Protein AF-A0A4Q3V9K8-F1 (afdb_monomer_lite)

Foldseek 3Di:
DDDDDDPDDDPPPPPCPPPDDPPDDWDWADDPPFFWPDPDVPRHRTFTFPDKDWDKDADADPDPVRDGDPPDDIDIDDMDTHGDDTSRVVVVD

pLDDT: mean 70.31, std 18.03, range [35.19, 89.31]

Structure (mmCIF, N/CA/C/O backbone):
data_AF-A0A4Q3V9K8-F1
#
_entry.id   AF-A0A4Q3V9K8-F1
#
loop_
_atom_site.group_PDB
_atom_site.id
_atom_site.type_symbol
_atom_site.label_atom_id
_atom_site.label_alt_id
_atom_site.label_comp_id
_atom_site.label_asym_id
_atom_site.label_entity_id
_atom_site.label_seq_id
_atom_site.pdbx_PDB_ins_code
_atom_site.Cartn_x
_atom_site.Cartn_y
_atom_site.Cartn_z
_atom_site.occupancy
_atom_site.B_iso_or_equiv
_atom_site.auth_seq_id
_atom_site.auth_comp_id
_atom_site.auth_asym_id
_atom_site.auth_atom_id
_atom_site.pdbx_PDB_model_num
ATOM 1 N N . MET A 1 1 ? 46.918 -8.270 -5.996 1.00 35.19 1 MET A N 1
ATOM 2 C CA . MET A 1 1 ? 45.877 -7.222 -6.082 1.00 35.19 1 MET A CA 1
ATOM 3 C C . MET A 1 1 ? 44.593 -7.827 -5.531 1.00 35.19 1 MET A C 1
ATOM 5 O O . MET A 1 1 ? 44.207 -8.885 -6.001 1.00 35.19 1 MET A O 1
ATOM 9 N N . ASN A 1 2 ? 44.061 -7.285 -4.434 1.00 36.91 2 ASN A N 1
ATOM 10 C CA . ASN A 1 2 ? 43.105 -7.966 -3.551 1.00 36.91 2 ASN A CA 1
ATOM 11 C C . ASN A 1 2 ? 41.657 -7.581 -3.916 1.00 36.91 2 ASN A C 1
ATOM 13 O O . ASN A 1 2 ? 41.229 -6.467 -3.614 1.00 36.91 2 ASN A O 1
ATOM 17 N N . THR A 1 3 ? 40.924 -8.468 -4.591 1.00 41.25 3 THR A N 1
ATOM 18 C CA . THR A 1 3 ? 39.545 -8.225 -5.050 1.00 41.25 3 THR A CA 1
ATOM 19 C C . THR A 1 3 ? 38.576 -8.319 -3.873 1.00 41.25 3 THR A C 1
ATOM 21 O O . THR A 1 3 ? 38.231 -9.407 -3.420 1.00 41.25 3 THR A O 1
ATOM 24 N N . ARG A 1 4 ? 38.133 -7.171 -3.350 1.00 44.59 4 ARG A N 1
ATOM 25 C CA . ARG A 1 4 ? 37.080 -7.114 -2.329 1.00 44.59 4 ARG A CA 1
ATOM 26 C C . ARG A 1 4 ? 35.714 -7.143 -3.011 1.00 44.59 4 ARG A C 1
ATOM 28 O O . ARG A 1 4 ? 35.278 -6.150 -3.585 1.00 44.59 4 ARG A O 1
ATOM 35 N N . ILE A 1 5 ? 35.064 -8.301 -2.945 1.00 46.81 5 ILE A N 1
ATOM 36 C CA . ILE A 1 5 ? 33.676 -8.520 -3.357 1.00 46.81 5 ILE A CA 1
ATOM 37 C C . ILE A 1 5 ? 32.773 -7.813 -2.340 1.00 46.81 5 ILE A C 1
ATOM 39 O O . ILE A 1 5 ? 32.611 -8.279 -1.215 1.00 46.81 5 ILE A O 1
ATOM 43 N N . PHE A 1 6 ? 32.193 -6.677 -2.723 1.00 46.78 6 PHE A N 1
ATOM 44 C CA . PHE A 1 6 ? 31.089 -6.072 -1.982 1.00 46.78 6 PHE A CA 1
ATOM 45 C C . PHE A 1 6 ? 29.781 -6.593 -2.571 1.00 46.78 6 PHE A C 1
ATOM 47 O O . PHE A 1 6 ? 29.282 -6.080 -3.571 1.00 46.78 6 PHE A O 1
ATOM 54 N N . ALA A 1 7 ? 29.235 -7.639 -1.950 1.00 43.22 7 ALA A N 1
ATOM 55 C CA . ALA A 1 7 ? 27.867 -8.072 -2.183 1.00 43.22 7 ALA A CA 1
ATOM 56 C C . ALA A 1 7 ? 26.922 -6.961 -1.697 1.00 43.22 7 ALA A C 1
ATOM 58 O O . ALA A 1 7 ? 26.659 -6.823 -0.503 1.00 43.22 7 ALA A O 1
ATOM 59 N N . ARG A 1 8 ? 26.456 -6.119 -2.623 1.00 46.44 8 ARG A N 1
ATOM 60 C CA . ARG A 1 8 ? 25.356 -5.189 -2.374 1.00 46.44 8 ARG A CA 1
ATOM 61 C C . ARG A 1 8 ? 24.061 -5.988 -2.428 1.00 46.44 8 ARG A C 1
ATOM 63 O O . ARG A 1 8 ? 23.580 -6.338 -3.499 1.00 46.44 8 ARG A O 1
ATOM 70 N N . THR A 1 9 ? 23.542 -6.293 -1.248 1.00 43.59 9 THR A N 1
ATOM 71 C CA . THR A 1 9 ? 22.180 -6.758 -1.002 1.00 43.59 9 THR A CA 1
ATOM 72 C C . THR A 1 9 ? 21.199 -5.863 -1.756 1.00 43.59 9 THR A C 1
ATOM 74 O O . THR A 1 9 ? 21.014 -4.694 -1.418 1.00 43.59 9 THR A O 1
ATOM 77 N N . SER A 1 10 ? 20.588 -6.402 -2.807 1.00 42.97 10 SER A N 1
ATOM 78 C CA . SER A 1 10 ? 19.417 -5.802 -3.428 1.00 42.97 10 SER A CA 1
ATOM 79 C C . SER A 1 10 ? 18.265 -5.892 -2.430 1.00 42.97 10 SER A C 1
ATOM 81 O O . SER A 1 10 ? 17.887 -6.976 -1.986 1.00 42.97 10 SER A O 1
ATOM 83 N N . ILE A 1 11 ? 17.713 -4.746 -2.039 1.00 49.34 11 ILE A N 1
ATOM 84 C CA . ILE A 1 11 ? 16.431 -4.716 -1.339 1.00 49.34 11 ILE A CA 1
ATOM 85 C C . ILE A 1 11 ? 15.388 -5.120 -2.383 1.00 49.34 11 ILE A C 1
ATOM 87 O O . ILE A 1 11 ? 15.018 -4.324 -3.245 1.00 49.34 11 ILE A O 1
ATOM 91 N N . LEU A 1 12 ? 14.963 -6.387 -2.349 1.00 35.34 12 LEU A N 1
ATOM 92 C CA . LEU A 1 12 ? 13.753 -6.835 -3.030 1.00 35.34 12 LEU A CA 1
ATOM 93 C C . LEU A 1 12 ? 12.555 -6.156 -2.358 1.00 35.34 12 LEU A C 1
ATOM 95 O O . LEU A 1 12 ? 11.948 -6.698 -1.439 1.00 35.34 12 LEU A O 1
ATOM 99 N N . SER A 1 13 ? 12.188 -4.974 -2.838 1.00 42.31 13 SER A N 1
ATOM 100 C CA . SER A 1 13 ? 10.829 -4.469 -2.669 1.00 42.31 13 SER A CA 1
ATOM 101 C C . SER A 1 13 ? 9.982 -5.096 -3.769 1.00 42.31 13 SER A C 1
ATOM 103 O O . SER A 1 13 ? 9.804 -4.524 -4.842 1.00 42.31 13 SER A O 1
ATOM 105 N N . ALA A 1 14 ? 9.513 -6.321 -3.537 1.00 37.09 14 ALA A N 1
ATOM 106 C CA . ALA A 1 14 ? 8.539 -6.951 -4.412 1.00 37.09 14 ALA A CA 1
ATOM 107 C C . ALA A 1 14 ? 7.184 -6.257 -4.211 1.00 37.09 14 ALA A C 1
ATOM 109 O O . ALA A 1 14 ? 6.390 -6.661 -3.366 1.00 37.09 14 ALA A O 1
ATOM 110 N N . ILE A 1 15 ? 6.897 -5.218 -4.998 1.00 50.56 15 ILE A N 1
ATOM 111 C CA . ILE A 1 15 ? 5.502 -4.906 -5.306 1.00 50.56 15 ILE A CA 1
ATOM 112 C C . ILE A 1 15 ? 5.095 -5.953 -6.337 1.00 50.56 15 ILE A C 1
ATOM 114 O O . ILE A 1 15 ? 5.294 -5.783 -7.538 1.00 50.56 15 ILE A O 1
ATOM 118 N N . ALA A 1 16 ? 4.589 -7.083 -5.846 1.00 39.47 16 ALA A N 1
ATOM 119 C CA . ALA A 1 16 ? 3.893 -8.052 -6.672 1.00 39.47 16 ALA A CA 1
ATOM 120 C C . ALA A 1 16 ? 2.571 -7.418 -7.124 1.00 39.47 16 ALA A C 1
ATOM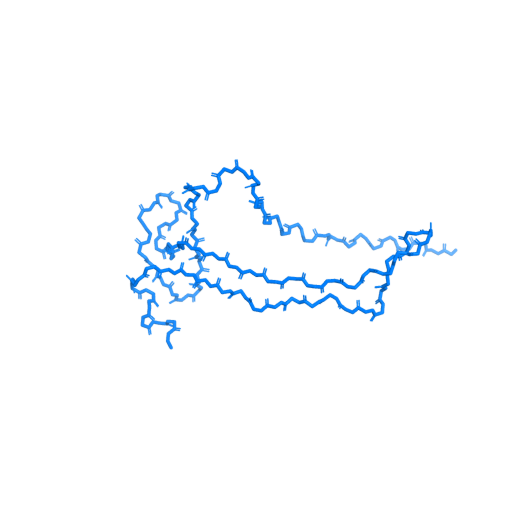 122 O O . ALA A 1 16 ? 1.507 -7.698 -6.576 1.00 39.47 16 ALA A O 1
ATOM 123 N N . LEU A 1 17 ? 2.637 -6.526 -8.115 1.00 46.97 17 LEU A N 1
ATOM 124 C CA . LEU A 1 17 ? 1.458 -6.124 -8.861 1.00 46.97 17 LEU A CA 1
ATOM 125 C C . LEU A 1 17 ? 1.160 -7.267 -9.832 1.00 46.97 17 LEU A C 1
ATOM 127 O O . LEU A 1 17 ? 1.616 -7.280 -10.974 1.00 46.97 17 LEU A O 1
ATOM 131 N N . ALA A 1 18 ? 0.483 -8.291 -9.311 1.00 41.69 18 ALA A N 1
ATOM 132 C CA . ALA A 1 18 ? 0.026 -9.425 -10.091 1.00 41.69 18 ALA A CA 1
ATOM 133 C C . ALA A 1 18 ? -0.866 -8.907 -11.226 1.00 41.69 18 ALA A C 1
ATOM 135 O O . ALA A 1 18 ? -1.953 -8.367 -11.003 1.00 41.69 18 ALA A O 1
ATOM 136 N N . GLY A 1 19 ? -0.359 -9.038 -12.451 1.00 37.19 19 GLY A N 1
ATOM 137 C CA . GLY A 1 19 ? -1.104 -8.753 -13.663 1.00 37.19 19 GLY A CA 1
ATOM 138 C C . GLY A 1 19 ? -2.388 -9.579 -13.730 1.00 37.19 19 GLY A C 1
ATOM 139 O O . GLY A 1 19 ? -2.425 -10.734 -13.317 1.00 37.19 19 GLY A O 1
ATOM 140 N N . ALA A 1 20 ? -3.433 -8.954 -14.274 1.00 39.22 20 ALA A N 1
ATOM 141 C CA . ALA A 1 20 ? -4.660 -9.598 -14.741 1.00 39.22 20 ALA A CA 1
ATOM 142 C C . ALA A 1 20 ? -5.429 -10.444 -13.696 1.00 39.22 20 ALA A C 1
ATOM 144 O O . ALA A 1 20 ? -5.871 -11.551 -13.978 1.00 39.22 20 ALA A O 1
ATOM 145 N N . GLY A 1 21 ? -5.643 -9.888 -12.499 1.00 37.69 21 GLY A N 1
ATOM 146 C CA . GLY A 1 21 ? -6.616 -10.393 -11.512 1.00 37.69 21 GLY A CA 1
ATOM 147 C C . GLY A 1 21 ? -7.082 -9.348 -10.485 1.00 37.69 21 GLY A C 1
ATOM 148 O O . GLY A 1 21 ? -7.794 -9.673 -9.539 1.00 37.69 21 GLY A O 1
ATOM 149 N N . ALA A 1 22 ? -6.685 -8.083 -10.663 1.00 47.03 22 ALA A N 1
ATOM 150 C CA . ALA A 1 22 ? -6.758 -6.995 -9.683 1.00 47.03 22 ALA A CA 1
ATOM 151 C C . ALA A 1 22 ? -8.160 -6.383 -9.477 1.00 47.03 22 ALA A C 1
ATOM 153 O O . ALA A 1 22 ? -8.278 -5.187 -9.229 1.00 47.03 22 ALA A O 1
ATOM 154 N N . ALA A 1 23 ? -9.231 -7.171 -9.595 1.00 51.12 23 ALA A N 1
ATOM 155 C CA . ALA A 1 23 ? -10.575 -6.677 -9.294 1.00 51.12 23 ALA A CA 1
ATOM 156 C C . ALA A 1 23 ? -10.894 -6.697 -7.787 1.00 51.12 23 ALA A C 1
ATOM 158 O O . ALA A 1 23 ? -11.774 -5.959 -7.368 1.00 51.12 23 ALA A O 1
ATOM 159 N N . ASN A 1 24 ? -10.197 -7.506 -6.971 1.00 59.09 24 ASN A N 1
ATOM 160 C CA . ASN A 1 24 ? -10.487 -7.655 -5.533 1.00 59.09 24 ASN A CA 1
ATOM 161 C C . ASN A 1 24 ? -9.231 -8.010 -4.708 1.00 59.09 24 ASN A C 1
ATOM 163 O O . ASN A 1 24 ? -9.241 -8.967 -3.937 1.00 59.09 24 ASN A O 1
ATOM 167 N N . ALA A 1 25 ? -8.107 -7.321 -4.922 1.00 68.06 25 ALA A N 1
ATOM 168 C CA . ALA A 1 25 ? -6.973 -7.455 -4.009 1.00 68.06 25 ALA A CA 1
ATOM 169 C C . ALA A 1 25 ? -7.181 -6.496 -2.831 1.00 68.06 25 ALA A C 1
ATOM 171 O O . ALA A 1 25 ? -7.185 -5.282 -3.030 1.00 68.06 25 ALA A O 1
ATOM 172 N N . ASP A 1 26 ? -7.349 -7.034 -1.624 1.00 78.44 26 ASP A N 1
ATOM 173 C CA . ASP A 1 26 ? -7.415 -6.220 -0.412 1.00 78.44 26 ASP A CA 1
ATOM 174 C C . ASP A 1 26 ? -6.019 -5.680 -0.086 1.00 78.44 26 ASP A C 1
ATOM 176 O O . ASP A 1 26 ? -5.084 -6.435 0.195 1.00 78.44 26 ASP A O 1
ATOM 180 N N . VAL A 1 27 ? -5.870 -4.357 -0.146 1.00 83.19 27 VAL A N 1
ATOM 181 C CA . VAL A 1 27 ? -4.610 -3.668 0.140 1.00 83.19 27 VAL A CA 1
ATOM 182 C C . VAL A 1 27 ? -4.721 -2.967 1.488 1.00 83.19 27 VAL A C 1
ATOM 184 O O . VAL A 1 27 ? -5.633 -2.172 1.717 1.00 83.19 27 VAL A O 1
ATOM 187 N N . PHE A 1 28 ? -3.758 -3.228 2.370 1.00 88.06 28 PHE A N 1
ATOM 188 C CA . PHE A 1 28 ? -3.670 -2.599 3.685 1.00 88.06 28 PHE A CA 1
ATOM 189 C C . PHE A 1 28 ? -2.388 -1.780 3.798 1.00 88.06 28 PHE A C 1
ATOM 191 O O . PHE A 1 28 ? -1.307 -2.235 3.422 1.00 88.06 28 PHE A O 1
ATOM 198 N N . LEU A 1 29 ? -2.517 -0.559 4.310 1.00 85.94 29 LEU A N 1
ATOM 199 C CA . LEU A 1 29 ? -1.411 0.359 4.535 1.00 85.94 29 LEU A CA 1
ATOM 200 C C . LEU A 1 29 ? -1.208 0.568 6.033 1.00 85.94 29 LEU A C 1
ATOM 202 O O . LEU A 1 29 ? -2.103 1.026 6.747 1.00 85.94 29 LEU A O 1
ATOM 206 N N . LYS A 1 30 ? 0.010 0.299 6.496 1.00 89.31 30 LYS A N 1
ATOM 207 C CA . LYS A 1 30 ? 0.451 0.664 7.837 1.00 89.31 30 LYS A CA 1
ATOM 208 C C . LYS A 1 30 ? 1.171 2.008 7.788 1.00 89.31 30 LYS A C 1
ATOM 210 O O . LYS A 1 30 ? 2.176 2.145 7.098 1.00 89.31 30 LYS A O 1
ATOM 215 N N . VAL A 1 31 ? 0.670 2.968 8.557 1.00 84.50 31 VAL A N 1
ATOM 216 C CA . VAL A 1 31 ? 1.319 4.262 8.781 1.00 84.50 31 VAL A CA 1
ATOM 217 C C . VAL A 1 31 ? 1.612 4.383 10.269 1.00 84.50 31 VAL A C 1
ATOM 219 O O . VAL A 1 31 ? 0.709 4.259 11.101 1.00 84.50 31 VAL A O 1
ATOM 222 N N . ASP A 1 32 ? 2.877 4.597 10.620 1.00 84.00 32 ASP A N 1
ATOM 223 C CA . ASP A 1 32 ? 3.279 4.687 12.021 1.00 84.00 32 ASP A CA 1
ATOM 224 C C . ASP A 1 32 ? 2.570 5.860 12.720 1.00 84.00 32 ASP A C 1
ATOM 226 O O . ASP A 1 32 ? 2.437 6.957 12.181 1.00 84.00 32 ASP A O 1
ATOM 230 N N . GLY A 1 33 ? 2.035 5.604 13.918 1.00 80.44 33 GLY A N 1
ATOM 231 C CA . GLY A 1 33 ? 1.251 6.579 14.691 1.00 80.44 33 GLY A CA 1
ATOM 232 C C . GLY A 1 33 ? -0.189 6.816 14.202 1.00 80.44 33 GLY A C 1
ATOM 233 O O . GLY A 1 33 ? -0.975 7.472 14.898 1.00 80.44 33 GLY A O 1
ATOM 234 N N . THR A 1 34 ? -0.576 6.234 13.062 1.00 84.12 34 THR A N 1
ATOM 235 C CA . THR A 1 34 ? -1.867 6.489 12.408 1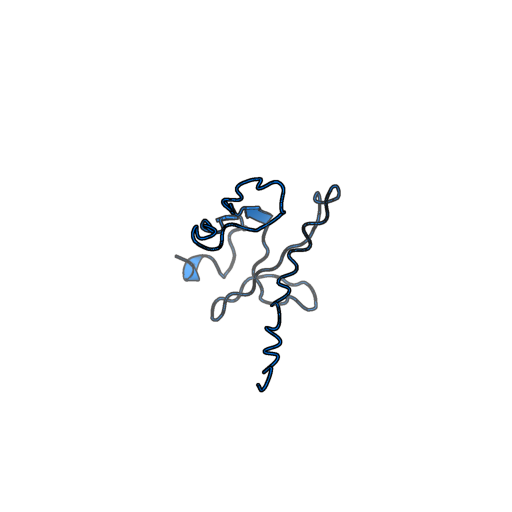.00 84.12 34 THR A CA 1
ATOM 236 C C . THR A 1 34 ? -2.658 5.187 12.239 1.00 84.12 34 THR A C 1
ATOM 238 O O . THR A 1 34 ? -2.590 4.548 11.190 1.00 84.12 34 THR A O 1
ATOM 241 N N . PRO A 1 35 ? -3.412 4.765 13.272 1.00 85.44 35 PRO A N 1
ATOM 242 C CA . PRO A 1 35 ? -4.251 3.578 13.181 1.00 85.44 35 PRO A CA 1
ATOM 243 C C . PRO A 1 35 ? -5.420 3.808 12.212 1.00 85.44 35 PRO A C 1
ATOM 245 O O . PRO A 1 35 ? -6.081 4.849 12.266 1.00 85.44 35 PRO A O 1
ATOM 248 N N . GLY A 1 36 ? -5.667 2.824 11.350 1.00 84.62 36 GLY A N 1
ATOM 249 C CA . GLY A 1 36 ? -6.852 2.723 10.497 1.00 84.62 36 GLY A CA 1
ATOM 250 C C . GLY A 1 36 ? -7.935 1.825 11.102 1.00 84.62 36 GLY A C 1
ATOM 251 O O . GLY A 1 36 ? -7.905 1.504 12.292 1.00 84.62 36 GLY A O 1
ATOM 252 N N . GLU A 1 37 ? -8.906 1.428 10.279 1.00 86.19 37 GLU A N 1
ATOM 253 C CA . GLU A 1 37 ? -10.074 0.631 10.698 1.00 86.19 37 GLU A CA 1
ATOM 254 C C . GLU A 1 37 ? -10.145 -0.784 10.098 1.00 86.19 37 GLU A C 1
ATOM 256 O O . GLU A 1 37 ? -11.181 -1.440 10.190 1.00 86.19 37 GLU A O 1
ATOM 261 N N . ALA A 1 38 ? -9.063 -1.294 9.503 1.00 83.75 38 ALA A N 1
ATOM 262 C CA . ALA A 1 38 ? -9.053 -2.668 9.009 1.00 83.75 38 ALA A CA 1
ATOM 263 C C . ALA A 1 38 ? -9.308 -3.664 10.157 1.00 83.75 38 ALA A C 1
ATOM 265 O O . ALA A 1 38 ? -8.620 -3.638 11.179 1.00 83.75 38 ALA A O 1
ATOM 266 N N . ALA A 1 39 ? -10.294 -4.546 9.972 1.00 84.19 39 ALA A N 1
ATOM 267 C CA . ALA A 1 39 ? -10.674 -5.605 10.916 1.00 84.19 39 ALA A CA 1
ATOM 268 C C . ALA A 1 39 ? -10.222 -7.005 10.456 1.00 84.19 39 ALA A C 1
ATOM 270 O O . ALA A 1 39 ? -10.594 -8.019 11.045 1.00 84.19 39 ALA A O 1
ATOM 271 N N . VAL A 1 40 ? -9.445 -7.076 9.372 1.00 84.44 40 VAL A N 1
ATOM 272 C CA . VAL A 1 40 ? -8.958 -8.340 8.817 1.00 84.44 40 VAL A CA 1
ATOM 273 C C . VAL A 1 40 ? -7.835 -8.880 9.692 1.00 84.44 40 VAL A C 1
ATOM 275 O O . VAL A 1 40 ? -6.862 -8.180 9.974 1.00 84.44 40 VAL A O 1
ATOM 278 N N . ARG A 1 41 ? -7.951 -10.151 10.093 1.00 82.94 41 ARG A N 1
ATOM 279 C CA . ARG A 1 41 ? -6.973 -10.818 10.958 1.00 82.94 41 ARG A CA 1
ATOM 280 C C . ARG A 1 41 ? -5.573 -10.744 10.344 1.00 82.94 41 ARG A C 1
ATOM 282 O O . ARG A 1 41 ? -5.351 -11.238 9.241 1.00 82.94 41 ARG A O 1
ATOM 289 N N . GLY A 1 42 ? -4.629 -10.160 11.079 1.00 82.69 42 GLY A N 1
ATOM 290 C CA . GLY A 1 42 ? -3.250 -9.929 10.623 1.00 82.69 42 GLY A CA 1
ATOM 291 C C . GLY A 1 42 ? -2.983 -8.532 10.045 1.00 82.69 42 GLY A C 1
ATOM 292 O O . GLY A 1 42 ? -1.823 -8.141 9.941 1.00 82.69 42 GLY A O 1
ATOM 293 N N . PHE A 1 43 ? -4.028 -7.753 9.758 1.00 84.31 43 PHE A N 1
ATOM 294 C CA . PHE A 1 43 ? -3.947 -6.354 9.313 1.00 84.31 43 PHE A CA 1
ATOM 295 C C . PHE A 1 43 ? -4.758 -5.413 10.213 1.00 84.31 43 PHE A C 1
ATOM 297 O O . PHE A 1 43 ? -5.073 -4.289 9.830 1.00 84.31 43 PHE A O 1
ATOM 304 N N . GLU A 1 44 ? -5.094 -5.868 11.417 1.00 87.56 44 GLU A N 1
ATOM 305 C CA . GLU A 1 44 ? -5.919 -5.126 12.364 1.00 87.56 44 GLU A CA 1
ATOM 306 C C . GLU A 1 44 ? -5.314 -3.750 12.674 1.00 87.56 44 GLU A C 1
ATOM 308 O O . GLU A 1 44 ? -4.126 -3.619 12.979 1.00 87.56 44 GLU A O 1
ATOM 313 N N . GLY A 1 45 ? -6.139 -2.708 12.563 1.00 83.75 45 GLY A N 1
ATOM 314 C CA . GLY A 1 45 ? -5.720 -1.327 12.807 1.00 83.75 45 GLY A CA 1
ATOM 315 C C . GLY A 1 45 ? -4.878 -0.704 11.689 1.00 83.75 45 GLY A C 1
ATOM 316 O O . GLY A 1 45 ? -4.345 0.390 11.876 1.00 83.75 45 GLY A O 1
ATOM 317 N N . GLN A 1 46 ? -4.753 -1.359 10.532 1.00 87.25 46 GLN A N 1
ATOM 318 C CA . GLN A 1 46 ? -4.196 -0.754 9.320 1.00 87.25 46 GLN A CA 1
ATOM 319 C C . GLN A 1 46 ? -5.272 -0.006 8.524 1.00 87.25 46 GLN A C 1
ATOM 321 O O . GLN A 1 46 ? -6.473 -0.132 8.768 1.00 87.25 46 GLN A O 1
ATOM 326 N N . ILE A 1 47 ? -4.833 0.810 7.574 1.00 85.88 47 ILE A N 1
ATOM 327 C CA . ILE A 1 47 ? -5.702 1.583 6.692 1.00 85.88 47 ILE A CA 1
ATOM 328 C C . ILE A 1 47 ? -6.075 0.709 5.501 1.00 85.88 47 ILE A C 1
ATOM 330 O O . ILE A 1 47 ? -5.197 0.180 4.824 1.00 85.88 47 ILE A O 1
ATOM 334 N N . THR A 1 48 ? -7.369 0.582 5.220 1.00 88.31 48 THR A N 1
ATOM 335 C CA . THR A 1 48 ? -7.831 -0.141 4.028 1.00 88.31 48 THR A CA 1
ATOM 336 C C . THR A 1 48 ? -7.716 0.769 2.807 1.00 88.31 48 THR A C 1
ATOM 338 O O . THR A 1 48 ? -8.240 1.887 2.803 1.00 88.31 48 THR A O 1
ATOM 341 N N . VAL A 1 49 ? -7.018 0.303 1.776 1.00 86.88 49 VAL A N 1
ATOM 342 C CA . VAL A 1 49 ? -6.732 1.057 0.555 1.00 86.88 49 VAL A CA 1
ATOM 343 C C . VAL A 1 49 ? -7.598 0.531 -0.582 1.00 86.88 49 VAL A C 1
ATOM 345 O O . VAL A 1 49 ? -7.589 -0.655 -0.889 1.00 86.88 49 VAL A O 1
ATOM 348 N N . SER A 1 50 ? -8.326 1.440 -1.230 1.00 84.44 50 SER A N 1
ATOM 349 C CA . SER A 1 50 ? -9.160 1.131 -2.395 1.00 84.44 50 SER A CA 1
ATOM 350 C C . SER A 1 50 ? -8.393 1.253 -3.713 1.00 84.44 50 SER A C 1
ATOM 352 O O . SER A 1 50 ? -8.831 0.712 -4.723 1.00 84.44 50 SER A O 1
ATOM 354 N N . GLY A 1 51 ? -7.277 1.985 -3.728 1.00 81.25 51 GLY A N 1
ATOM 355 C CA . GLY A 1 51 ? -6.428 2.128 -4.905 1.00 81.25 51 GLY A CA 1
ATOM 356 C C . GLY A 1 51 ? -5.104 2.815 -4.586 1.00 81.25 51 GLY A C 1
ATOM 357 O O . GLY A 1 51 ? -5.016 3.617 -3.657 1.00 81.25 51 GLY A O 1
ATOM 358 N N . ALA A 1 52 ? -4.071 2.507 -5.365 1.00 83.62 52 ALA A N 1
ATOM 359 C CA . ALA A 1 52 ? -2.768 3.155 -5.281 1.00 83.62 52 ALA A CA 1
ATOM 360 C C . ALA A 1 52 ? -2.191 3.348 -6.688 1.00 83.62 52 ALA A C 1
ATOM 362 O O . ALA A 1 52 ? -2.306 2.464 -7.536 1.00 83.62 52 ALA A O 1
ATOM 363 N N . SER A 1 53 ? -1.559 4.494 -6.934 1.00 83.69 53 SER A N 1
ATOM 364 C CA . SER A 1 53 ? -0.844 4.777 -8.181 1.00 83.69 53 SER A CA 1
ATOM 365 C C . SER A 1 53 ? 0.521 5.394 -7.889 1.00 83.69 53 SER A C 1
ATOM 367 O O . SER A 1 53 ? 0.667 6.210 -6.980 1.00 83.69 53 SER A O 1
ATOM 369 N N . MET A 1 54 ? 1.530 4.977 -8.650 1.00 86.88 54 MET A N 1
ATOM 370 C CA . MET A 1 54 ? 2.903 5.464 -8.557 1.00 86.88 54 MET A CA 1
ATOM 371 C C . MET A 1 54 ? 3.484 5.524 -9.964 1.00 86.88 54 MET A C 1
ATOM 373 O O . MET A 1 54 ? 3.256 4.620 -10.768 1.00 86.88 54 MET A O 1
ATOM 377 N N . ASN A 1 55 ? 4.248 6.574 -10.250 1.00 85.81 55 ASN A N 1
ATOM 378 C CA . ASN A 1 55 ? 4.970 6.704 -11.508 1.00 85.81 55 ASN A CA 1
ATOM 379 C C . ASN A 1 55 ? 6.476 6.579 -11.247 1.00 85.81 55 ASN A C 1
ATOM 381 O O . ASN A 1 55 ? 7.013 7.237 -10.358 1.00 85.81 55 ASN A O 1
ATOM 385 N N . VAL A 1 56 ? 7.149 5.735 -12.024 1.00 85.31 56 VAL A N 1
ATOM 386 C CA . VAL A 1 56 ? 8.602 5.568 -11.989 1.00 85.31 56 VAL A CA 1
ATOM 387 C C . VAL A 1 56 ? 9.116 5.748 -13.407 1.00 85.31 56 VAL A C 1
ATOM 389 O O . VAL A 1 56 ? 8.734 5.006 -14.309 1.00 85.31 56 VAL A O 1
ATOM 392 N N . SER A 1 57 ? 9.997 6.725 -13.595 1.00 82.69 57 SER A N 1
ATOM 393 C CA . SER A 1 57 ? 10.646 6.989 -14.874 1.00 82.69 57 SER A CA 1
ATOM 394 C C . SER A 1 57 ? 12.141 6.745 -14.734 1.00 82.69 57 SER A C 1
ATOM 396 O O . SER A 1 57 ? 12.829 7.412 -13.956 1.00 82.69 57 SER A O 1
ATOM 398 N N . SER A 1 58 ? 12.633 5.755 -15.475 1.00 76.00 58 SER A N 1
ATOM 399 C CA . SER A 1 58 ? 14.053 5.428 -15.579 1.00 76.00 58 SER A CA 1
ATOM 400 C C . SER A 1 58 ? 14.552 5.806 -16.966 1.00 76.00 58 SER A C 1
ATOM 402 O O . SER A 1 58 ? 13.859 5.613 -17.966 1.00 76.00 58 SER A O 1
ATOM 404 N N . PHE A 1 59 ? 15.754 6.374 -17.027 1.00 67.06 59 PHE A N 1
ATOM 405 C CA . PHE A 1 59 ? 16.406 6.647 -18.295 1.00 67.06 59 PHE A CA 1
ATOM 406 C C . PHE A 1 59 ? 17.297 5.459 -18.645 1.00 67.06 59 PHE A C 1
ATOM 408 O O . PHE A 1 59 ? 18.278 5.199 -17.955 1.00 67.06 59 PHE A O 1
ATOM 415 N N . VAL A 1 60 ? 16.955 4.742 -19.712 1.00 67.94 60 VAL A N 1
ATOM 416 C CA . VAL A 1 60 ? 17.789 3.666 -20.249 1.00 67.94 60 VAL A CA 1
ATOM 417 C C . VAL A 1 60 ? 18.124 4.039 -21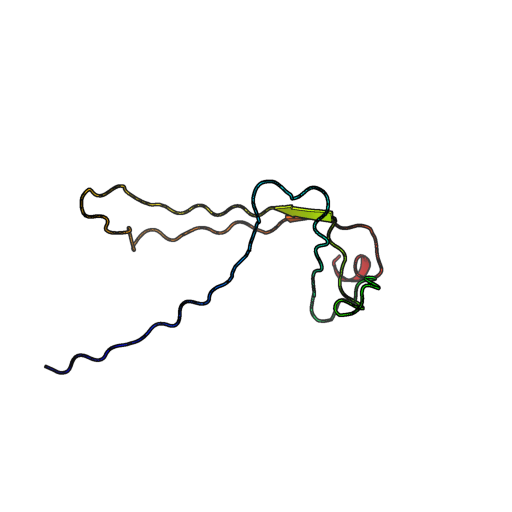.683 1.00 67.94 60 VAL A C 1
ATOM 419 O O . VAL A 1 60 ? 17.232 4.119 -22.528 1.00 67.94 60 VAL A O 1
ATOM 422 N N . MET A 1 61 ? 19.396 4.318 -21.965 1.00 62.00 61 MET A N 1
ATOM 423 C CA . MET A 1 61 ? 19.853 4.360 -23.349 1.00 62.00 61 MET A CA 1
ATOM 424 C C . MET A 1 61 ? 19.987 2.908 -23.822 1.00 62.00 61 MET A C 1
ATOM 426 O O . MET A 1 61 ? 20.648 2.128 -23.137 1.00 62.00 61 MET A O 1
ATOM 430 N N . PRO A 1 62 ? 19.373 2.511 -24.948 1.00 62.72 62 PRO A N 1
ATOM 431 C CA . PRO A 1 62 ? 19.609 1.199 -25.527 1.00 62.72 62 PRO A CA 1
ATOM 432 C C . PRO A 1 62 ? 21.000 1.200 -26.175 1.00 62.72 62 PRO A C 1
ATOM 434 O O . PRO A 1 62 ? 21.145 1.439 -27.370 1.00 62.72 62 PRO A O 1
ATOM 437 N N . ASP A 1 63 ? 22.038 1.013 -25.367 1.00 63.12 63 ASP A N 1
ATOM 438 C CA . ASP A 1 63 ? 23.381 0.710 -25.852 1.00 63.12 63 ASP A CA 1
ATOM 439 C C . ASP A 1 63 ? 23.413 -0.758 -26.328 1.00 63.12 63 ASP A C 1
ATOM 441 O O . ASP A 1 63 ? 22.953 -1.633 -25.582 1.00 63.12 63 ASP A O 1
ATOM 445 N N . PRO A 1 64 ? 23.906 -1.075 -27.542 1.00 62.28 64 PRO A N 1
ATOM 446 C CA . PRO A 1 64 ? 24.055 -2.454 -28.019 1.00 62.28 64 PRO A CA 1
ATOM 447 C C . PRO A 1 64 ? 24.866 -3.380 -27.093 1.00 62.28 64 PRO A C 1
ATOM 449 O O . PRO A 1 64 ? 24.732 -4.597 -27.208 1.00 62.28 64 PRO A O 1
ATOM 452 N N . GLU A 1 65 ? 25.654 -2.843 -26.157 1.00 66.12 65 GLU A N 1
ATOM 453 C CA . GLU A 1 65 ? 26.400 -3.621 -25.156 1.00 66.12 65 GLU A CA 1
ATOM 454 C C . GLU A 1 65 ? 25.644 -3.834 -23.824 1.00 66.12 65 GLU A C 1
ATOM 456 O O . GLU A 1 65 ? 26.149 -4.494 -22.915 1.00 66.12 65 GLU A O 1
ATOM 461 N N . GLY A 1 66 ? 24.408 -3.328 -23.695 1.00 58.84 66 GLY A N 1
ATOM 462 C CA . GLY A 1 66 ? 23.544 -3.569 -22.531 1.00 58.84 66 GLY A CA 1
ATOM 463 C C . GLY A 1 66 ? 23.970 -2.844 -21.248 1.00 58.84 66 GLY A C 1
ATOM 464 O O . GLY A 1 66 ? 23.502 -3.187 -20.159 1.00 58.84 66 GLY A O 1
ATOM 465 N N . LEU A 1 67 ? 24.851 -1.846 -21.350 1.00 59.72 67 LEU A N 1
ATOM 466 C CA . LEU A 1 67 ? 25.271 -1.020 -20.221 1.00 59.72 67 LEU A CA 1
ATOM 467 C C . LEU A 1 67 ? 24.151 -0.047 -19.825 1.00 59.72 67 LEU A C 1
ATOM 469 O O . LEU A 1 67 ? 23.729 0.807 -20.601 1.00 59.72 67 LEU A O 1
ATOM 473 N N . ALA A 1 68 ? 23.674 -0.163 -18.584 1.00 57.84 68 ALA A N 1
ATOM 474 C CA . ALA A 1 68 ? 22.754 0.811 -18.009 1.00 57.84 68 ALA A CA 1
ATOM 475 C C . ALA A 1 68 ? 23.486 2.143 -17.769 1.00 57.84 68 ALA A C 1
ATOM 477 O O . ALA A 1 68 ? 24.556 2.166 -17.156 1.00 57.84 68 ALA A O 1
ATOM 478 N N . ASP A 1 69 ? 22.899 3.252 -18.224 1.00 59.12 69 ASP A N 1
ATOM 479 C CA . ASP A 1 69 ? 23.385 4.604 -17.938 1.00 59.12 69 ASP A CA 1
ATOM 480 C C . ASP A 1 69 ? 23.327 4.858 -16.418 1.00 59.12 69 ASP A C 1
ATOM 482 O O . ASP A 1 69 ? 22.259 5.054 -15.843 1.00 59.12 69 ASP A O 1
ATOM 486 N N . GLN A 1 70 ? 24.486 4.811 -15.753 1.00 63.00 70 GLN A N 1
ATOM 487 C CA . GLN A 1 70 ? 24.616 5.036 -14.305 1.00 63.00 70 GLN A CA 1
ATOM 488 C C . GLN A 1 70 ? 24.669 6.525 -13.927 1.00 63.00 70 GLN A C 1
ATOM 490 O O . GLN A 1 70 ? 24.722 6.855 -12.742 1.00 63.00 70 GLN A O 1
ATOM 495 N N . VAL A 1 71 ? 24.697 7.428 -14.912 1.00 63.19 71 VAL A N 1
ATOM 496 C CA . VAL A 1 71 ? 24.817 8.875 -14.689 1.00 63.19 71 VAL A CA 1
ATOM 497 C C . VAL A 1 71 ? 23.438 9.504 -14.506 1.00 63.19 71 VAL A C 1
ATOM 499 O O . VAL A 1 71 ? 23.280 10.447 -13.727 1.00 63.19 71 VAL A O 1
ATOM 502 N N . ARG A 1 72 ? 22.418 8.985 -15.198 1.00 66.44 72 ARG A N 1
ATOM 503 C CA . ARG A 1 72 ? 21.051 9.510 -15.130 1.00 66.44 72 ARG A CA 1
ATOM 504 C C . ARG A 1 72 ? 20.238 8.765 -14.078 1.00 66.44 72 ARG A C 1
ATOM 506 O O . ARG A 1 72 ? 20.018 7.562 -14.154 1.00 66.44 72 ARG A O 1
ATOM 513 N N . SER A 1 73 ? 19.792 9.509 -13.071 1.00 70.44 73 SER A N 1
ATOM 514 C CA . SER A 1 73 ? 19.064 8.944 -11.937 1.00 70.44 73 SER A CA 1
ATOM 515 C C . SER A 1 73 ? 17.650 8.509 -12.331 1.00 70.44 73 SER A 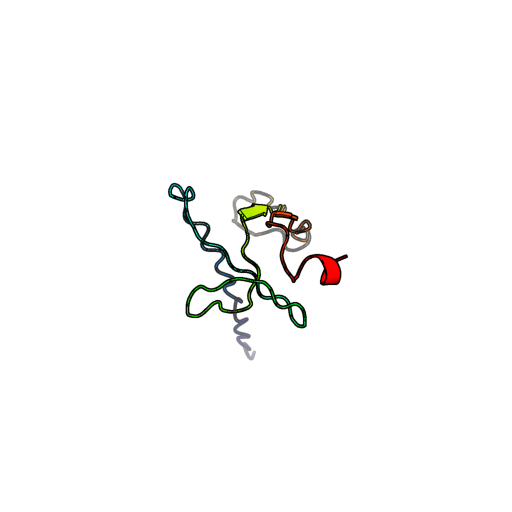C 1
ATOM 517 O O . SER A 1 73 ? 16.966 9.197 -13.090 1.00 70.44 73 SER A O 1
ATOM 519 N N . THR A 1 74 ? 17.189 7.386 -11.777 1.00 80.75 74 THR A N 1
ATOM 520 C CA . THR A 1 74 ? 15.774 6.998 -11.859 1.00 80.75 74 THR A CA 1
ATOM 521 C C . THR A 1 74 ? 14.949 7.947 -10.999 1.00 80.75 74 THR A C 1
ATOM 523 O O . THR A 1 74 ? 15.266 8.191 -9.835 1.00 80.75 74 THR A O 1
ATOM 526 N N . THR A 1 75 ? 13.877 8.477 -11.575 1.00 82.19 75 THR A N 1
ATOM 527 C CA . THR A 1 75 ? 12.956 9.385 -10.892 1.00 82.19 75 THR A CA 1
ATOM 528 C C . THR A 1 75 ? 11.725 8.618 -10.431 1.00 82.19 75 THR A C 1
ATOM 530 O O . THR A 1 75 ? 11.071 7.926 -11.212 1.00 82.19 75 THR A O 1
ATOM 533 N N . VAL A 1 76 ? 11.423 8.730 -9.140 1.00 85.88 76 VAL A N 1
ATOM 534 C CA . VAL A 1 76 ? 10.242 8.129 -8.515 1.00 85.88 76 VAL A CA 1
ATOM 535 C C . VAL A 1 76 ? 9.299 9.263 -8.139 1.00 85.88 76 VAL A C 1
ATOM 537 O O . VAL A 1 76 ? 9.668 10.152 -7.372 1.00 85.88 76 VAL A O 1
ATOM 540 N N . ALA A 1 77 ? 8.104 9.258 -8.720 1.00 87.31 77 ALA A N 1
ATOM 541 C CA . ALA A 1 77 ? 7.061 10.224 -8.414 1.00 87.31 77 ALA A CA 1
ATOM 542 C C . ALA A 1 77 ? 6.337 9.856 -7.104 1.00 87.31 77 ALA A C 1
ATOM 544 O O . ALA A 1 77 ? 6.405 8.703 -6.667 1.00 87.31 77 ALA A O 1
ATOM 545 N N . PRO A 1 78 ? 5.609 10.807 -6.489 1.00 88.00 78 PRO A N 1
ATOM 546 C CA . PRO A 1 78 ? 4.798 10.529 -5.312 1.00 88.00 78 PRO A CA 1
ATOM 547 C C . PRO A 1 78 ? 3.805 9.389 -5.542 1.00 88.00 78 PRO A C 1
ATOM 549 O O . PRO A 1 78 ? 3.276 9.206 -6.642 1.00 88.00 78 PRO A O 1
ATOM 552 N N . ILE A 1 79 ? 3.533 8.647 -4.473 1.00 87.00 79 ILE A N 1
ATOM 553 C CA . ILE A 1 79 ? 2.491 7.625 -4.461 1.00 87.00 79 ILE A CA 1
ATOM 554 C C . ILE A 1 79 ? 1.174 8.307 -4.095 1.00 87.00 79 ILE A C 1
ATOM 556 O O . ILE A 1 79 ? 1.070 8.933 -3.041 1.00 87.00 79 ILE A O 1
ATOM 560 N N . TYR A 1 80 ? 0.162 8.157 -4.945 1.00 86.06 80 TYR A N 1
ATOM 561 C CA . TYR A 1 80 ? -1.198 8.604 -4.661 1.00 86.06 80 TYR A CA 1
ATOM 562 C C . TYR A 1 80 ? -2.035 7.418 -4.205 1.00 86.06 80 TYR A C 1
ATOM 564 O O . TYR A 1 80 ? -2.118 6.409 -4.906 1.00 86.06 80 TYR A O 1
ATOM 572 N N . ILE A 1 81 ? -2.658 7.551 -3.037 1.00 87.44 81 ILE A N 1
ATOM 573 C CA . ILE A 1 81 ? -3.431 6.489 -2.393 1.00 87.44 81 ILE A CA 1
ATOM 574 C C . ILE A 1 81 ? -4.874 6.957 -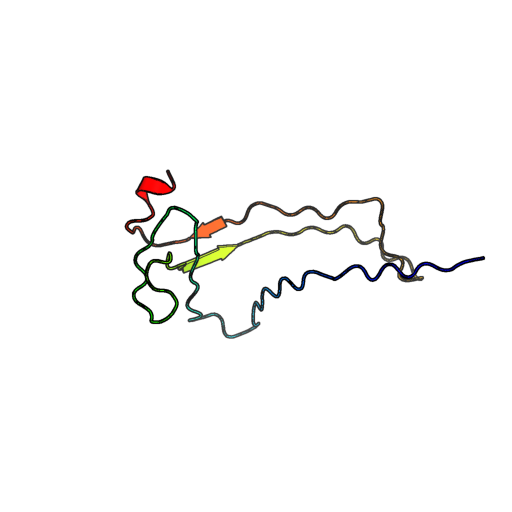2.236 1.00 87.44 81 ILE A C 1
ATOM 576 O O . ILE A 1 81 ? -5.138 8.031 -1.699 1.00 87.44 81 ILE A O 1
ATOM 580 N N . THR A 1 82 ? -5.811 6.131 -2.688 1.00 87.00 82 THR A N 1
ATOM 581 C CA . THR A 1 82 ? -7.246 6.328 -2.501 1.00 87.00 82 THR A CA 1
ATOM 582 C C . THR A 1 82 ? -7.727 5.386 -1.410 1.00 87.00 82 THR A C 1
ATOM 584 O O . THR A 1 82 ? -7.568 4.167 -1.498 1.00 87.00 82 THR A O 1
ATOM 587 N N . LYS A 1 83 ? -8.340 5.950 -0.374 1.00 86.62 83 LYS A N 1
ATOM 588 C CA . LYS A 1 83 ? -8.918 5.206 0.745 1.00 86.62 83 LYS A CA 1
ATOM 589 C C . LYS A 1 83 ? -10.299 5.748 1.081 1.00 86.62 83 LYS A C 1
ATOM 591 O O . LYS A 1 83 ? -10.613 6.894 0.759 1.00 86.62 83 LYS A O 1
ATOM 596 N N . LEU A 1 84 ? -11.091 4.944 1.780 1.00 85.38 84 LEU A N 1
ATOM 597 C CA . LEU A 1 84 ? -12.331 5.422 2.378 1.00 85.38 84 LEU A CA 1
ATOM 598 C C . LEU A 1 84 ? -12.028 6.312 3.603 1.00 85.38 84 LEU A C 1
ATOM 600 O O . LEU A 1 84 ? -10.962 6.187 4.224 1.00 85.38 84 LEU A O 1
ATOM 604 N N . PRO A 1 85 ? -12.932 7.238 3.955 1.00 85.94 85 PRO A N 1
ATOM 605 C CA . PRO A 1 85 ? -12.842 7.965 5.214 1.00 85.94 85 PRO A CA 1
ATOM 606 C C . PRO A 1 85 ? -12.952 7.001 6.403 1.00 85.94 85 PRO A C 1
ATOM 608 O O . PRO A 1 85 ? -13.934 6.281 6.535 1.00 85.94 85 PRO A O 1
ATOM 611 N N . ASP A 1 86 ? -11.933 7.000 7.256 1.00 84.25 86 ASP A N 1
ATOM 612 C CA . ASP A 1 86 ? -11.820 6.190 8.475 1.00 84.25 86 ASP A CA 1
ATOM 613 C C . ASP A 1 86 ? -11.119 6.994 9.596 1.00 84.25 86 ASP A C 1
ATOM 615 O O . ASP A 1 86 ? -10.789 8.177 9.416 1.00 84.25 86 ASP A O 1
ATOM 619 N N . ARG A 1 87 ? -10.830 6.355 10.741 1.00 85.12 87 ARG A N 1
ATOM 620 C CA . ARG A 1 87 ? -10.109 6.961 11.888 1.00 85.12 87 ARG A CA 1
ATOM 621 C C . ARG A 1 87 ? -8.732 7.531 11.552 1.00 85.12 87 ARG A C 1
ATOM 623 O O . ARG A 1 87 ? -8.242 8.379 12.298 1.00 85.12 87 ARG A O 1
ATOM 630 N N . SER A 1 88 ? -8.113 7.087 10.459 1.00 85.25 88 SER A N 1
ATOM 631 C CA . SER A 1 88 ? -6.824 7.619 10.019 1.00 85.25 88 SER A CA 1
ATOM 632 C C . SER A 1 88 ? -6.959 8.990 9.351 1.00 85.25 88 SER A C 1
ATOM 634 O O . SER A 1 88 ? -6.017 9.772 9.376 1.00 85.25 88 SER A O 1
ATOM 636 N N . SER A 1 89 ? -8.136 9.335 8.815 1.00 86.56 89 SER A N 1
ATOM 637 C CA . SER A 1 89 ? -8.322 10.545 7.994 1.00 86.56 89 SER A CA 1
ATOM 638 C C . SER A 1 89 ? -7.954 11.847 8.713 1.00 86.56 89 SER A C 1
ATOM 640 O O . SER A 1 89 ? -7.170 12.595 8.144 1.00 86.56 89 SER A O 1
ATOM 642 N N . PRO A 1 90 ? -8.404 12.116 9.956 1.00 85.75 90 PRO A N 1
ATOM 643 C CA . PRO A 1 90 ? -8.045 13.354 10.654 1.00 85.75 90 PRO A CA 1
ATOM 644 C C . PRO A 1 90 ? -6.559 13.457 11.019 1.00 85.75 90 PRO A C 1
ATOM 646 O O . PRO A 1 90 ? -6.076 14.543 11.302 1.00 85.75 90 PRO A O 1
ATOM 649 N N . LYS A 1 91 ? -5.844 12.326 11.063 1.00 84.06 91 LYS A N 1
ATOM 650 C CA . LYS A 1 91 ? -4.415 12.262 11.403 1.00 84.06 91 LYS A 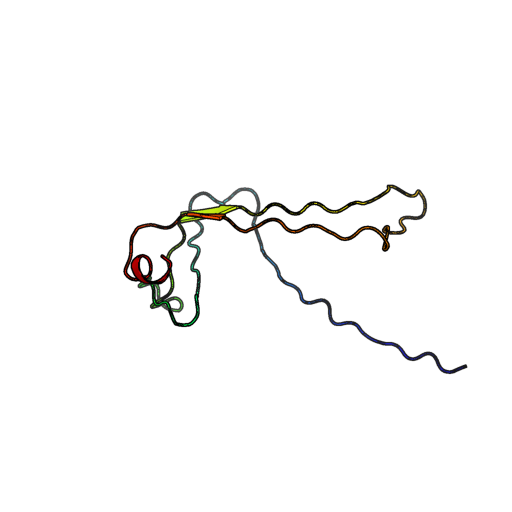CA 1
ATOM 651 C C . LYS A 1 91 ? -3.500 12.390 10.185 1.00 84.06 91 LYS A C 1
ATOM 653 O O . LYS A 1 91 ? -2.300 12.569 10.351 1.00 84.06 91 LYS A O 1
ATOM 658 N N . LEU A 1 92 ? -4.064 12.239 8.989 1.00 80.00 92 LEU A N 1
ATOM 659 C CA . LEU A 1 92 ? -3.366 12.351 7.708 1.00 80.00 92 LEU A CA 1
ATOM 660 C C . LEU A 1 92 ? -3.576 13.725 7.048 1.00 80.00 92 LEU A C 1
ATOM 662 O O . LEU A 1 92 ? -3.101 13.925 5.931 1.00 80.00 92 LEU A O 1
ATOM 666 N N . MET A 1 93 ? -4.317 14.625 7.708 1.00 72.38 93 MET A N 1
ATOM 667 C CA . MET A 1 93 ? -4.530 16.019 7.300 1.00 72.38 93 MET A CA 1
ATOM 668 C C . MET A 1 93 ? -3.458 16.940 7.872 1.00 72.38 93 MET A C 1
ATOM 670 O O . MET A 1 93 ? -2.987 16.670 8.999 1.00 72.38 93 MET A O 1
#

Secondary structure (DSSP, 8-state):
------------------TT-TTS--EEE-BTTB-----STTSTTPEEEEEEE--EE------TT----SSSPPEEPPPEEEE---TTGGG--

Radius of gyration: 19.4 Å; chains: 1; bounding box: 59×27×43 Å

Sequence (93 aa):
MNTRIFARTSILSAIALAGAGAANADVFLKVDGTPGEAAVRGFEGQITVSGASMNVSSFVMPDPEGLADQVRSTTVAPIYITKLPDRSSPKLM